Protein AF-A0A7C4TIS6-F1 (afdb_monomer)

Solvent-accessible surface area (backbone atoms only — not comparable to full-atom values): 5278 Å² total; per-residue (Å²): 132,82,79,67,67,82,38,36,78,90,45,43,67,66,51,50,54,52,4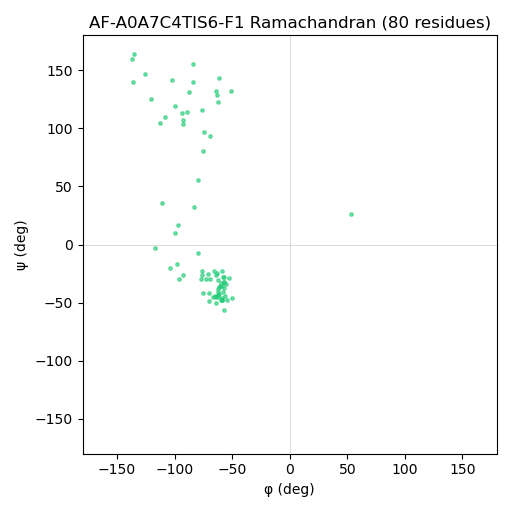9,54,53,53,46,58,77,75,40,91,73,76,87,74,89,79,53,76,90,81,58,83,91,84,85,76,82,85,44,62,60,34,68,32,85,88,29,94,61,40,42,63,37,51,69,42,48,49,67,56,54,53,51,52,52,52,53,62,52,56,61,74,80,110

Structure (mmCIF, N/CA/C/O backbone):
data_AF-A0A7C4TIS6-F1
#
_entry.id   A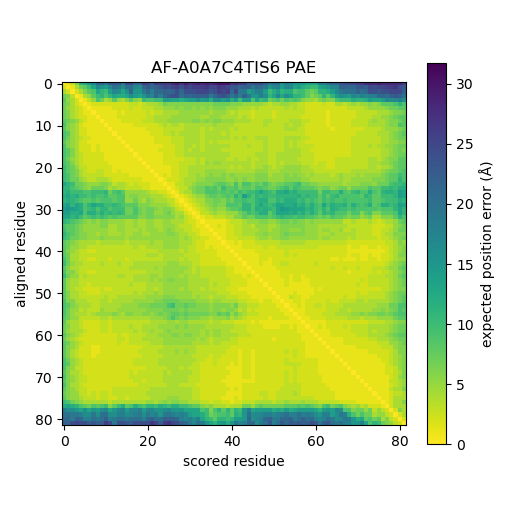F-A0A7C4TIS6-F1
#
loop_
_atom_site.group_PDB
_atom_site.id
_atom_site.type_symbol
_atom_site.label_atom_id
_atom_site.label_alt_id
_atom_site.label_comp_id
_atom_site.label_asym_id
_atom_site.label_entity_id
_atom_site.label_seq_id
_atom_site.pdbx_PDB_ins_code
_atom_site.Cartn_x
_atom_site.Cartn_y
_atom_site.Cartn_z
_atom_site.occupancy
_atom_site.B_iso_or_equiv
_atom_site.auth_seq_id
_atom_site.auth_comp_id
_atom_site.auth_asym_id
_atom_site.auth_atom_id
_atom_site.pdbx_PDB_model_num
ATOM 1 N N . MET A 1 1 ? -8.404 -6.011 21.286 1.00 48.44 1 MET A N 1
ATOM 2 C CA . MET A 1 1 ? -7.311 -5.283 20.605 1.00 48.44 1 MET A CA 1
ATOM 3 C C . MET A 1 1 ? -7.927 -4.248 19.686 1.00 48.44 1 MET A C 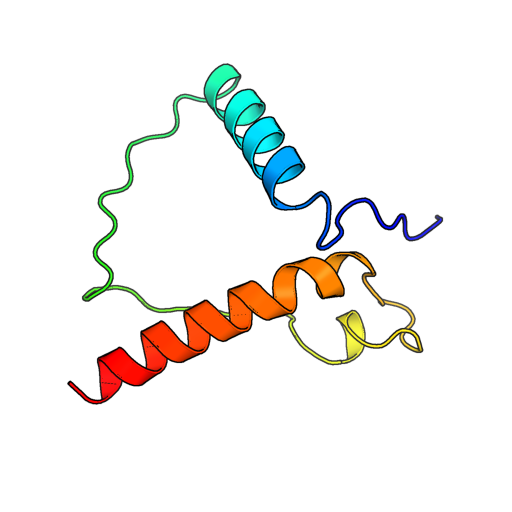1
ATOM 5 O O . MET A 1 1 ? -8.645 -4.619 18.764 1.00 48.44 1 MET A O 1
ATOM 9 N N . THR A 1 2 ? -7.722 -2.968 19.969 1.00 51.31 2 THR A N 1
ATOM 10 C CA . THR A 1 2 ? -8.156 -1.867 19.107 1.00 51.31 2 THR A CA 1
ATOM 11 C C . THR A 1 2 ? -7.417 -1.971 17.776 1.00 51.31 2 THR A C 1
ATOM 13 O O . THR A 1 2 ? -6.199 -2.142 17.745 1.00 51.31 2 THR A O 1
ATOM 16 N N . LYS A 1 3 ? -8.151 -1.935 16.663 1.00 63.50 3 LYS A N 1
ATOM 17 C CA . LYS A 1 3 ? -7.564 -1.909 15.321 1.00 63.50 3 LYS A CA 1
ATOM 18 C C . LYS A 1 3 ? -7.021 -0.503 15.083 1.00 63.50 3 LYS A C 1
ATOM 20 O O . LYS A 1 3 ? -7.702 0.339 14.504 1.00 63.50 3 LYS A O 1
ATOM 25 N N . ASP A 1 4 ? -5.839 -0.223 15.617 1.00 69.38 4 ASP A N 1
ATOM 26 C CA . ASP A 1 4 ? -5.271 1.119 15.577 1.00 69.38 4 ASP A CA 1
ATOM 27 C C . ASP A 1 4 ? -4.989 1.554 14.141 1.00 69.38 4 ASP A C 1
ATOM 29 O O . ASP A 1 4 ? -4.366 0.846 13.345 1.00 69.38 4 ASP A O 1
ATOM 33 N N . ASN A 1 5 ? -5.428 2.767 13.811 1.00 80.94 5 ASN A N 1
ATOM 34 C CA . ASN A 1 5 ? -5.236 3.378 12.500 1.00 80.94 5 ASN A CA 1
ATOM 35 C C . ASN A 1 5 ? -3.819 3.964 12.383 1.00 80.94 5 ASN A C 1
ATOM 37 O O . ASN A 1 5 ? -3.616 5.156 12.146 1.00 80.94 5 ASN A O 1
ATOM 41 N N . TYR A 1 6 ? -2.810 3.124 12.623 1.00 88.62 6 TYR A N 1
ATOM 42 C CA . TYR A 1 6 ? -1.421 3.557 12.687 1.00 88.62 6 TYR A CA 1
ATOM 43 C C . TYR A 1 6 ? -0.917 4.055 11.326 1.00 88.62 6 TYR A C 1
ATOM 45 O O . TYR A 1 6 ? 0.021 4.846 11.296 1.00 88.62 6 TYR A O 1
ATOM 53 N N . LEU A 1 7 ? -1.526 3.658 10.211 1.00 91.06 7 LEU A N 1
ATOM 54 C CA . LEU A 1 7 ? -1.154 4.116 8.877 1.00 91.06 7 LEU A CA 1
ATOM 55 C C . LEU A 1 7 ? -2.338 4.814 8.209 1.00 91.06 7 LEU A C 1
ATOM 57 O O . LEU A 1 7 ? -3.416 4.247 8.076 1.00 91.06 7 LEU A O 1
ATOM 61 N N . THR A 1 8 ? -2.125 6.050 7.773 1.00 94.25 8 THR A N 1
ATOM 62 C CA . THR A 1 8 ? -3.131 6.899 7.128 1.00 94.25 8 THR A CA 1
ATOM 63 C C . THR A 1 8 ? -2.528 7.569 5.902 1.00 94.25 8 THR A C 1
ATOM 65 O O . THR A 1 8 ? -1.309 7.680 5.781 1.00 94.25 8 THR A O 1
ATOM 68 N N . LEU A 1 9 ? -3.371 8.104 5.018 1.00 93.12 9 LEU A N 1
ATOM 69 C CA . LEU A 1 9 ? -2.902 8.872 3.858 1.00 93.12 9 LEU A CA 1
ATOM 70 C C . LEU A 1 9 ? -2.035 10.080 4.244 1.00 93.12 9 LEU A C 1
ATOM 72 O O . LEU A 1 9 ? -1.171 10.473 3.471 1.00 93.12 9 LEU A O 1
ATOM 76 N N . LYS A 1 10 ? -2.241 10.651 5.439 1.00 94.81 10 LYS A N 1
ATOM 77 C CA . LYS A 1 10 ? -1.485 11.813 5.926 1.00 94.81 10 LYS A CA 1
ATOM 78 C C . LYS A 1 10 ? -0.087 11.453 6.427 1.00 94.81 10 LYS A C 1
ATOM 80 O O . LYS A 1 10 ? 0.796 12.298 6.398 1.00 94.81 10 LYS A O 1
ATOM 85 N N . ASN A 1 11 ? 0.102 10.233 6.936 1.00 94.9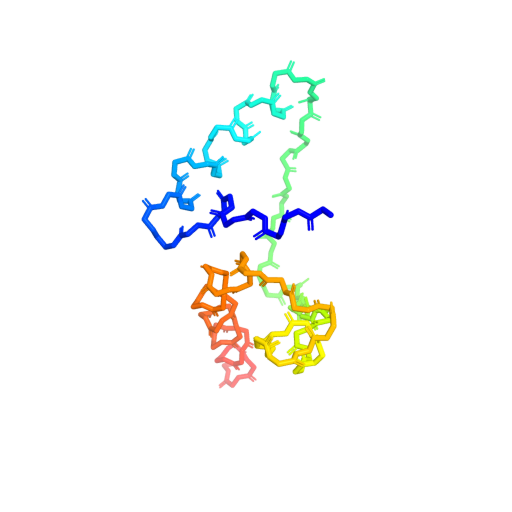4 11 ASN A N 1
ATOM 86 C CA . ASN A 1 11 ? 1.337 9.847 7.624 1.00 94.94 11 ASN A CA 1
ATOM 87 C C . ASN A 1 11 ? 2.118 8.724 6.931 1.00 94.94 11 ASN A C 1
ATOM 89 O O . ASN A 1 11 ? 3.193 8.376 7.416 1.00 94.94 11 ASN A O 1
ATOM 93 N N . ILE A 1 12 ? 1.605 8.162 5.830 1.00 94.56 12 ILE A N 1
ATOM 94 C CA . ILE A 1 12 ? 2.226 7.024 5.148 1.00 94.56 12 ILE A CA 1
ATOM 95 C C . ILE A 1 12 ? 3.652 7.340 4.689 1.00 94.56 12 ILE A C 1
ATOM 97 O O . ILE A 1 12 ? 4.542 6.574 5.036 1.00 94.56 12 ILE A O 1
ATOM 101 N N . GLN A 1 13 ? 3.904 8.484 4.035 1.00 94.88 13 GLN A N 1
ATOM 102 C CA . GLN A 1 13 ? 5.269 8.884 3.656 1.00 94.88 13 GLN A CA 1
ATOM 103 C C . GLN A 1 13 ? 6.203 8.959 4.868 1.00 94.88 13 GLN A C 1
ATOM 105 O O . GLN A 1 13 ? 7.197 8.239 4.924 1.00 94.88 13 GLN A O 1
ATOM 110 N N . LEU A 1 14 ? 5.838 9.763 5.873 1.00 96.38 14 LEU A N 1
ATOM 111 C CA . LEU A 1 14 ? 6.661 9.972 7.067 1.00 96.38 14 LEU A CA 1
ATOM 112 C C . LEU A 1 14 ? 6.964 8.653 7.798 1.00 96.38 14 LEU A C 1
ATOM 114 O O . LEU A 1 14 ? 8.079 8.424 8.268 1.00 96.38 14 LEU A O 1
ATOM 118 N N . LYS A 1 15 ? 5.971 7.761 7.909 1.00 95.44 15 LYS A N 1
ATOM 119 C CA . LYS A 1 15 ? 6.161 6.452 8.544 1.00 95.44 15 LYS A CA 1
ATOM 120 C C . LYS A 1 15 ? 7.033 5.529 7.704 1.00 95.44 15 LYS A C 1
ATOM 122 O O . LYS A 1 15 ? 7.892 4.871 8.285 1.00 95.44 15 LYS A O 1
ATOM 127 N N . THR A 1 16 ? 6.854 5.501 6.385 1.00 94.06 16 THR A N 1
ATOM 128 C CA . THR A 1 16 ? 7.701 4.721 5.476 1.00 94.06 16 THR A CA 1
ATOM 129 C C . THR A 1 16 ? 9.159 5.154 5.584 1.00 94.06 16 THR A C 1
ATOM 131 O O . THR A 1 16 ? 10.019 4.304 5.790 1.00 94.06 16 THR A O 1
ATOM 134 N N . GLU A 1 17 ? 9.450 6.454 5.549 1.00 95.06 17 GLU A N 1
ATOM 135 C CA . GLU A 1 17 ? 10.814 6.978 5.713 1.00 95.06 17 GLU A CA 1
ATOM 136 C C . GLU A 1 17 ? 11.428 6.559 7.051 1.00 95.06 17 GLU A C 1
ATOM 138 O O . GLU A 1 17 ? 12.556 6.062 7.103 1.00 95.06 17 GLU A O 1
ATOM 143 N N . ARG A 1 18 ? 10.661 6.685 8.140 1.00 95.88 18 ARG A N 1
ATOM 144 C CA . ARG A 1 18 ? 11.102 6.265 9.472 1.00 95.88 18 ARG A CA 1
ATOM 145 C C . ARG A 1 18 ? 11.396 4.766 9.536 1.00 95.88 18 ARG A C 1
ATOM 147 O O . ARG A 1 18 ? 12.396 4.377 10.134 1.00 95.88 18 ARG A O 1
ATOM 154 N N . PHE A 1 19 ? 10.548 3.933 8.935 1.00 93.62 19 PHE A N 1
ATOM 155 C CA . PHE A 1 19 ? 10.764 2.487 8.879 1.00 93.62 19 PHE A CA 1
ATOM 156 C C . PHE A 1 19 ? 12.004 2.140 8.056 1.00 93.62 19 PHE A C 1
ATOM 158 O O . PHE A 1 19 ? 12.837 1.372 8.526 1.00 93.62 19 PHE A O 1
ATOM 165 N N . MET A 1 20 ? 12.189 2.768 6.894 1.00 93.00 20 MET A N 1
ATOM 166 C CA . MET A 1 20 ? 13.376 2.555 6.063 1.00 93.00 20 MET A CA 1
ATOM 167 C C . MET A 1 20 ? 14.662 2.968 6.781 1.00 93.00 20 MET A C 1
ATOM 169 O O . MET A 1 20 ? 15.653 2.246 6.713 1.00 93.00 20 MET A O 1
ATOM 173 N N . LYS A 1 21 ? 14.650 4.089 7.515 1.00 93.56 21 LYS A N 1
ATOM 174 C CA . LYS A 1 21 ? 15.792 4.518 8.334 1.00 93.56 21 LYS A CA 1
ATOM 175 C C . LYS A 1 21 ? 16.111 3.505 9.434 1.00 93.56 21 LYS A C 1
ATOM 177 O O . LYS A 1 21 ? 17.271 3.155 9.615 1.00 93.56 21 LYS A O 1
ATOM 182 N N . ALA A 1 22 ? 15.094 3.015 10.143 1.00 93.25 22 ALA A N 1
ATOM 183 C CA . ALA A 1 22 ? 15.281 2.002 11.179 1.00 93.25 22 ALA A CA 1
ATOM 184 C C . ALA A 1 22 ? 15.850 0.693 10.605 1.00 93.25 22 ALA A C 1
ATOM 186 O O . ALA A 1 22 ? 16.791 0.145 11.167 1.00 93.25 22 ALA A O 1
ATOM 187 N N . LEU A 1 23 ? 15.337 0.232 9.460 1.00 91.50 23 LEU A N 1
ATOM 188 C CA . LEU A 1 23 ? 15.814 -0.986 8.803 1.00 91.50 23 LEU A CA 1
ATOM 189 C C . LEU A 1 23 ? 17.266 -0.866 8.336 1.00 91.50 23 LEU A C 1
ATOM 191 O O . LEU A 1 23 ? 18.048 -1.767 8.607 1.00 91.50 23 LEU A O 1
ATOM 195 N N . LYS A 1 24 ? 17.647 0.252 7.705 1.00 89.81 24 LYS A N 1
ATOM 196 C CA . LYS A 1 24 ? 19.032 0.495 7.260 1.00 89.81 24 LYS A CA 1
ATOM 197 C C . LYS A 1 24 ? 20.038 0.538 8.412 1.00 89.81 24 LYS A C 1
ATOM 199 O O . LYS A 1 24 ? 21.194 0.186 8.220 1.00 89.81 24 LYS A O 1
ATOM 204 N N . ASN A 1 25 ? 19.605 0.971 9.595 1.00 88.31 25 ASN A N 1
ATOM 205 C CA . ASN A 1 25 ? 20.458 0.987 10.783 1.00 88.31 25 ASN A CA 1
ATOM 206 C C . ASN A 1 25 ? 20.640 -0.408 11.402 1.00 88.31 25 ASN A C 1
ATOM 208 O O . ASN A 1 25 ? 21.625 -0.633 12.096 1.00 88.31 25 ASN A O 1
ATOM 212 N N . LEU A 1 26 ? 19.680 -1.316 11.197 1.00 91.31 26 LEU A N 1
ATOM 213 C CA . LEU A 1 26 ? 19.685 -2.663 11.777 1.00 91.31 26 LEU A CA 1
ATOM 214 C C . LEU A 1 26 ? 20.244 -3.722 10.823 1.00 91.31 26 LEU A C 1
ATOM 216 O O . LEU A 1 26 ? 20.799 -4.720 11.273 1.00 91.31 26 LEU A O 1
ATOM 220 N N . TYR A 1 27 ? 20.090 -3.516 9.516 1.00 88.25 27 TYR A N 1
ATOM 221 C CA . TYR A 1 27 ? 20.438 -4.481 8.484 1.00 88.25 27 TYR A CA 1
ATOM 222 C C . TYR A 1 27 ? 21.172 -3.798 7.334 1.00 88.25 27 TYR A C 1
ATOM 224 O O . TYR A 1 27 ? 20.774 -2.728 6.869 1.00 88.25 27 TYR A O 1
ATOM 232 N N . HIS A 1 28 ? 22.197 -4.470 6.811 1.00 85.38 28 HIS A N 1
ATOM 233 C CA . HIS A 1 28 ? 22.745 -4.131 5.506 1.00 85.38 28 HIS A CA 1
ATOM 234 C C . HIS A 1 28 ? 21.767 -4.618 4.431 1.00 85.38 28 HIS A C 1
ATOM 236 O O . HIS A 1 28 ? 21.731 -5.800 4.097 1.00 85.38 28 HIS A O 1
ATOM 242 N N . LEU A 1 29 ? 20.911 -3.716 3.951 1.00 82.56 29 LEU A N 1
ATOM 243 C CA . LEU A 1 29 ? 19.983 -4.013 2.865 1.00 82.56 29 LEU A CA 1
ATOM 244 C C . LEU A 1 29 ? 20.772 -4.011 1.547 1.00 82.56 29 LEU A C 1
ATOM 246 O O . LEU A 1 29 ? 21.290 -2.950 1.194 1.00 82.56 29 LEU A O 1
ATOM 250 N N . PRO A 1 30 ? 20.879 -5.147 0.832 1.00 81.25 30 PRO A N 1
ATOM 251 C CA . PRO A 1 30 ? 21.547 -5.163 -0.461 1.00 81.25 30 PRO A CA 1
ATOM 252 C C . PRO A 1 30 ? 20.808 -4.237 -1.426 1.00 81.25 30 PRO A C 1
ATOM 254 O O . PRO A 1 30 ? 19.574 -4.150 -1.401 1.00 81.25 30 PRO A O 1
ATOM 257 N N . GLU A 1 31 ? 21.558 -3.548 -2.280 1.00 81.81 31 GLU A N 1
ATOM 258 C CA . GLU A 1 31 ? 20.948 -2.856 -3.407 1.00 81.81 31 GLU A CA 1
ATOM 259 C C . GLU A 1 31 ? 20.283 -3.897 -4.308 1.00 81.81 31 GLU A C 1
ATOM 261 O O . GLU A 1 31 ? 20.900 -4.869 -4.742 1.00 81.81 31 GLU A O 1
ATOM 266 N N . MET A 1 32 ? 18.983 -3.721 -4.524 1.00 83.25 32 MET A N 1
ATOM 267 C CA . MET A 1 32 ? 18.219 -4.565 -5.425 1.00 83.25 32 MET A CA 1
ATOM 268 C C . MET A 1 32 ? 18.293 -3.940 -6.809 1.00 83.25 32 MET A C 1
ATOM 270 O O . MET A 1 32 ? 17.743 -2.856 -7.016 1.00 83.25 32 MET A O 1
ATOM 274 N N . ASP A 1 33 ? 18.938 -4.631 -7.747 1.00 89.06 33 ASP A N 1
ATOM 275 C CA . ASP A 1 33 ? 18.831 -4.289 -9.161 1.00 89.06 33 ASP A CA 1
ATOM 276 C C . ASP A 1 33 ? 17.411 -4.626 -9.633 1.00 89.06 33 ASP A C 1
ATOM 278 O O . ASP A 1 33 ? 17.058 -5.777 -9.905 1.00 89.06 33 ASP A O 1
ATOM 282 N N . PHE A 1 34 ? 16.534 -3.625 -9.580 1.00 90.12 34 PHE A N 1
ATOM 283 C CA . PHE A 1 34 ? 15.124 -3.786 -9.889 1.00 90.12 34 PHE A CA 1
ATOM 284 C C . PHE A 1 34 ? 14.875 -3.478 -11.364 1.00 90.12 34 PHE A C 1
ATOM 286 O O . PHE A 1 34 ? 14.782 -2.316 -11.761 1.00 90.12 34 PHE A O 1
ATOM 293 N N . ASN A 1 35 ? 14.695 -4.533 -12.161 1.00 91.88 35 ASN A N 1
ATOM 294 C CA . ASN A 1 35 ? 14.269 -4.415 -13.548 1.00 91.88 35 ASN A CA 1
ATOM 295 C C . ASN A 1 35 ? 12.733 -4.522 -13.662 1.00 91.88 35 ASN A C 1
ATOM 297 O O . ASN A 1 35 ? 12.191 -5.629 -13.561 1.00 91.88 35 ASN A O 1
ATOM 301 N N . PRO A 1 36 ? 12.008 -3.417 -13.929 1.00 89.19 36 PRO A N 1
ATOM 302 C CA . PRO A 1 36 ? 10.558 -3.458 -14.073 1.00 89.19 36 PRO A CA 1
ATOM 303 C C . PRO A 1 36 ? 10.089 -4.299 -15.272 1.00 89.19 36 PRO A C 1
ATOM 305 O O . PRO A 1 36 ? 8.974 -4.810 -15.222 1.00 89.19 36 PRO A O 1
ATOM 308 N N . ASP A 1 37 ? 10.903 -4.463 -16.322 1.00 89.06 37 ASP A N 1
ATOM 309 C CA . ASP A 1 37 ? 10.575 -5.269 -17.513 1.00 89.06 37 ASP A CA 1
ATOM 310 C C . ASP A 1 37 ? 10.688 -6.780 -17.273 1.00 89.06 37 ASP A C 1
ATOM 312 O O . ASP A 1 37 ? 10.035 -7.567 -17.950 1.00 89.06 37 ASP A O 1
ATOM 316 N N . ALA A 1 38 ? 11.466 -7.191 -16.272 1.00 92.19 38 ALA A N 1
ATOM 317 C CA . ALA A 1 38 ? 11.642 -8.588 -15.878 1.00 92.19 38 ALA A CA 1
ATOM 318 C C . ALA A 1 38 ? 11.004 -8.874 -14.508 1.00 92.19 38 ALA A C 1
ATOM 320 O O . ALA A 1 38 ? 11.537 -9.635 -13.701 1.00 92.19 38 ALA A O 1
ATOM 321 N N . SER A 1 39 ? 9.868 -8.236 -14.215 1.00 93.62 39 SER A N 1
ATOM 322 C CA . SER A 1 39 ? 9.192 -8.354 -12.922 1.00 93.62 39 SER A CA 1
ATOM 323 C C . SER A 1 39 ? 7.681 -8.513 -13.066 1.00 93.62 39 SER A C 1
ATOM 325 O O . SER A 1 39 ? 7.087 -8.148 -14.079 1.00 93.62 39 SER A O 1
ATOM 327 N N . ALA A 1 40 ? 7.045 -9.042 -12.022 1.00 95.00 40 ALA A N 1
ATOM 328 C CA . ALA A 1 40 ? 5.595 -9.145 -11.927 1.00 95.00 40 ALA A CA 1
ATOM 329 C C . ALA A 1 40 ? 5.094 -8.492 -10.635 1.00 95.00 40 ALA A C 1
ATOM 331 O O . ALA A 1 40 ? 5.752 -8.549 -9.595 1.00 95.00 40 ALA A O 1
ATOM 332 N N . LEU A 1 41 ? 3.897 -7.905 -10.690 1.00 96.12 41 LEU A N 1
ATOM 333 C CA . LEU A 1 41 ? 3.213 -7.381 -9.512 1.00 96.12 41 LEU A CA 1
ATOM 334 C C . LEU A 1 41 ? 2.272 -8.440 -8.935 1.00 96.12 41 LEU A C 1
ATOM 336 O O . LEU A 1 41 ? 1.241 -8.750 -9.530 1.00 96.12 41 LEU A O 1
ATOM 340 N N . LEU A 1 42 ? 2.589 -8.932 -7.739 1.00 97.44 42 LEU A N 1
ATOM 341 C CA . LEU A 1 42 ? 1.711 -9.810 -6.969 1.00 97.44 42 LEU A CA 1
ATOM 342 C C . LEU A 1 42 ? 0.973 -9.005 -5.889 1.00 97.44 42 LEU A C 1
ATOM 344 O O . LEU A 1 42 ? 1.596 -8.410 -5.012 1.00 97.44 42 LEU A O 1
ATOM 348 N N . VAL A 1 43 ? -0.361 -8.987 -5.946 1.00 97.00 43 VAL A N 1
ATOM 349 C CA . VAL A 1 43 ? -1.220 -8.315 -4.955 1.00 97.00 43 VAL A CA 1
ATOM 350 C C . VAL A 1 43 ? -1.919 -9.373 -4.105 1.00 97.00 43 VAL A C 1
ATOM 352 O O . VAL A 1 43 ? -2.801 -10.074 -4.592 1.00 97.00 43 VAL A O 1
ATOM 355 N N . ILE A 1 44 ? -1.524 -9.481 -2.837 1.00 96.50 44 ILE A N 1
ATOM 356 C CA . ILE A 1 44 ? -1.964 -10.539 -1.915 1.00 96.50 44 ILE A CA 1
ATOM 357 C C . ILE A 1 44 ? -3.023 -9.990 -0.952 1.00 96.50 44 ILE A C 1
ATOM 359 O O . ILE A 1 44 ? -2.928 -8.844 -0.518 1.00 96.50 44 ILE A O 1
ATOM 363 N N . ASP A 1 45 ? -4.038 -10.798 -0.639 1.00 95.44 45 ASP A N 1
ATOM 364 C CA . ASP A 1 45 ? -5.038 -10.550 0.412 1.00 95.44 45 ASP A CA 1
ATOM 365 C C . ASP A 1 45 ? -5.780 -9.201 0.361 1.00 95.44 45 ASP A C 1
ATOM 367 O O . ASP A 1 45 ? -6.367 -8.746 1.339 1.00 95.44 45 ASP A O 1
ATOM 371 N N . MET A 1 46 ? -5.898 -8.592 -0.821 1.00 96.56 46 MET A N 1
ATOM 372 C CA . MET A 1 46 ? -6.708 -7.380 -1.045 1.00 96.56 46 MET A CA 1
ATOM 373 C C . MET A 1 46 ? -8.202 -7.682 -1.267 1.00 96.56 46 MET A C 1
ATOM 375 O O . MET A 1 46 ? -8.903 -6.986 -2.004 1.00 96.56 46 MET A O 1
ATOM 379 N N . GLN A 1 47 ? -8.701 -8.738 -0.629 1.00 95.81 47 GLN A N 1
ATOM 380 C CA . GLN A 1 47 ? -10.096 -9.171 -0.670 1.00 95.81 47 GLN A CA 1
ATOM 381 C C . GLN A 1 47 ? -10.961 -8.411 0.347 1.00 95.81 47 GLN A C 1
ATOM 383 O O . GLN A 1 47 ? -10.481 -7.944 1.380 1.00 95.81 47 GLN A O 1
ATOM 388 N N . LYS A 1 48 ? -12.277 -8.319 0.097 1.00 95.94 48 LYS A N 1
ATOM 389 C CA . LYS A 1 48 ? -13.231 -7.585 0.961 1.00 95.94 48 LYS A CA 1
ATOM 390 C C . LYS A 1 48 ? -13.173 -8.002 2.435 1.00 95.94 48 LYS A C 1
ATOM 392 O O . LYS A 1 48 ? -13.425 -7.160 3.293 1.00 95.94 48 LYS A O 1
ATOM 397 N N . TYR A 1 49 ? -12.800 -9.249 2.719 1.00 95.94 49 TYR A N 1
ATOM 398 C CA . TYR A 1 49 ? -12.617 -9.757 4.076 1.00 95.94 49 TYR A CA 1
ATOM 399 C C . TYR A 1 49 ? -11.628 -8.921 4.913 1.00 95.94 49 TYR A C 1
ATOM 401 O O . TYR A 1 49 ? -11.869 -8.710 6.096 1.00 95.94 49 TYR A O 1
ATOM 409 N N . PHE A 1 50 ? -10.578 -8.351 4.320 1.00 94.19 50 PHE A N 1
ATOM 410 C CA . PHE A 1 50 ? -9.634 -7.486 5.044 1.00 94.19 50 PHE A CA 1
ATOM 411 C C . PHE A 1 50 ? -9.920 -5.987 4.861 1.00 94.19 50 PHE A C 1
ATOM 413 O O . PHE A 1 50 ? -9.444 -5.161 5.640 1.00 94.19 50 PHE A O 1
ATOM 420 N N . LEU A 1 51 ? -10.717 -5.620 3.851 1.00 94.31 51 LEU A N 1
ATOM 421 C CA . LEU A 1 51 ? -10.923 -4.225 3.434 1.00 94.31 51 LEU A CA 1
ATOM 422 C C . LEU A 1 51 ? -12.259 -3.608 3.873 1.00 94.31 51 LEU A C 1
ATOM 424 O O . LEU A 1 51 ? -12.392 -2.386 3.874 1.00 94.31 51 LEU A O 1
ATOM 428 N N . SER A 1 52 ? -13.264 -4.420 4.203 1.00 94.38 52 SER A N 1
ATOM 429 C CA . SER A 1 52 ? -14.583 -3.937 4.625 1.00 94.38 52 SER A CA 1
ATOM 430 C C . SER A 1 52 ? -14.620 -3.681 6.127 1.00 94.38 52 SER A C 1
ATOM 432 O O . SER A 1 52 ? -14.277 -4.577 6.888 1.00 94.38 52 SER A O 1
ATOM 434 N N . GLU A 1 53 ? -15.112 -2.513 6.553 1.00 92.62 53 GLU A N 1
ATOM 435 C CA . GLU A 1 53 ? -15.326 -2.181 7.976 1.00 92.62 53 GLU A CA 1
ATOM 436 C C . GLU A 1 53 ? -16.249 -3.167 8.699 1.00 92.62 53 GLU A C 1
ATOM 438 O O . GLU A 1 53 ? -16.084 -3.396 9.893 1.00 92.62 53 GLU A O 1
ATOM 443 N N . ASN A 1 54 ? -17.168 -3.794 7.962 1.00 94.00 54 ASN A N 1
ATOM 444 C CA . ASN A 1 54 ? -18.115 -4.771 8.500 1.00 94.00 54 ASN A CA 1
ATOM 445 C C . ASN A 1 54 ? -17.490 -6.160 8.695 1.00 94.00 54 ASN A C 1
ATOM 447 O O . ASN A 1 54 ? -18.134 -7.058 9.231 1.00 94.00 54 ASN A O 1
ATOM 451 N N . SER A 1 55 ? -16.255 -6.371 8.232 1.00 94.19 55 SER A N 1
ATOM 452 C CA . SER A 1 55 ? -15.573 -7.647 8.387 1.00 94.19 55 SER A CA 1
ATOM 453 C C . SER A 1 55 ? -14.882 -7.765 9.741 1.00 94.19 55 SER A 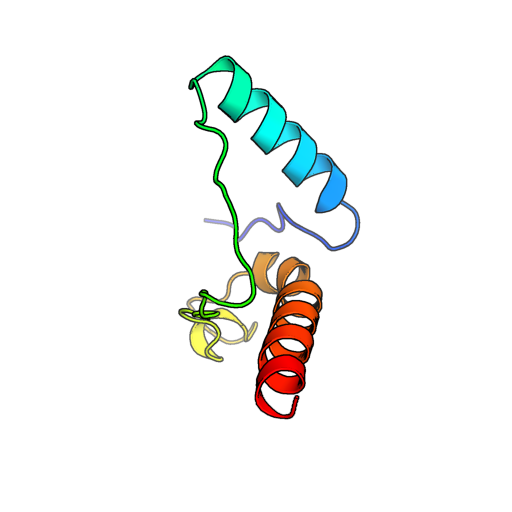C 1
ATOM 455 O O . SER A 1 55 ? -14.183 -6.856 10.204 1.00 94.19 55 SER A O 1
ATOM 457 N N . HIS A 1 56 ? -14.962 -8.959 10.328 1.00 92.69 56 HIS A N 1
ATOM 458 C CA . HIS A 1 56 ? -14.247 -9.289 11.556 1.00 92.69 56 HIS A CA 1
ATOM 459 C C . HIS A 1 56 ? -12.726 -9.099 11.419 1.00 92.69 56 HIS A C 1
ATOM 461 O O . HIS A 1 56 ? -12.070 -8.636 12.352 1.00 92.69 56 HIS A O 1
ATOM 467 N N . ALA A 1 57 ? -12.173 -9.322 10.224 1.00 92.44 57 ALA A N 1
ATOM 468 C CA . ALA A 1 57 ? -10.752 -9.147 9.923 1.00 92.44 57 ALA A CA 1
ATOM 469 C C . ALA A 1 57 ? -10.404 -7.793 9.277 1.00 92.44 57 ALA A C 1
ATOM 471 O O . ALA A 1 57 ? -9.320 -7.643 8.720 1.00 92.44 57 ALA A O 1
ATOM 472 N N . PHE A 1 58 ? -11.286 -6.786 9.357 1.00 93.50 58 PHE A N 1
ATOM 473 C CA . PHE A 1 58 ? -11.007 -5.453 8.811 1.00 93.50 58 PHE A CA 1
ATOM 474 C C . PHE A 1 58 ? -9.655 -4.888 9.275 1.00 93.50 58 PHE A C 1
ATOM 476 O O . PHE A 1 58 ? -9.394 -4.866 10.479 1.00 93.50 58 PHE A O 1
ATOM 483 N N . LEU A 1 59 ? -8.848 -4.374 8.345 1.00 92.25 59 LEU A N 1
ATOM 484 C CA . LEU A 1 59 ? -7.586 -3.682 8.604 1.00 92.25 59 LEU A CA 1
ATOM 485 C C . LEU A 1 59 ? -7.711 -2.194 8.224 1.00 92.25 59 LEU A C 1
ATOM 487 O O . LEU A 1 59 ? -7.631 -1.871 7.038 1.00 92.25 59 LEU A O 1
ATOM 491 N N . PRO A 1 60 ? -7.841 -1.256 9.183 1.00 92.31 60 PRO A N 1
ATOM 492 C CA . PRO A 1 60 ? -8.008 0.174 8.886 1.00 92.31 60 PRO A CA 1
ATOM 493 C C . PRO A 1 60 ? -6.879 0.777 8.039 1.00 92.31 60 PRO A C 1
ATOM 495 O O . PRO A 1 60 ? -7.136 1.550 7.113 1.00 92.31 60 PRO A O 1
ATOM 498 N N . ALA A 1 61 ? -5.640 0.342 8.290 1.00 91.25 61 ALA A N 1
ATOM 499 C CA . ALA A 1 61 ? -4.448 0.751 7.548 1.00 91.25 61 ALA A CA 1
ATOM 500 C C . ALA A 1 61 ? -4.520 0.432 6.040 1.00 91.25 61 ALA A C 1
ATOM 502 O O . ALA A 1 61 ? -3.860 1.098 5.239 1.00 91.25 61 ALA A O 1
ATOM 503 N N . SER A 1 62 ? -5.351 -0.536 5.630 1.00 92.50 62 SER A N 1
ATOM 504 C CA . SER A 1 62 ? -5.530 -0.899 4.219 1.00 92.50 62 SER A CA 1
ATOM 505 C C . SER A 1 62 ? -5.981 0.289 3.357 1.00 92.50 62 SER A C 1
ATOM 507 O O . SER A 1 62 ? -5.562 0.433 2.207 1.00 92.50 62 SER A O 1
ATOM 509 N N . ARG A 1 63 ? -6.752 1.222 3.931 1.00 92.88 63 ARG A N 1
ATOM 510 C CA . ARG A 1 63 ? -7.195 2.448 3.249 1.00 92.88 63 ARG A CA 1
ATOM 511 C C . ARG A 1 63 ? -6.033 3.311 2.768 1.00 92.88 63 ARG A C 1
ATOM 513 O O . ARG A 1 63 ? -6.130 3.924 1.707 1.00 92.88 63 ARG A O 1
ATOM 520 N N . ALA A 1 64 ? -4.939 3.349 3.527 1.00 94.56 64 ALA A N 1
ATOM 521 C CA . ALA A 1 64 ? -3.778 4.165 3.200 1.00 94.56 64 ALA A CA 1
ATOM 522 C C . ALA A 1 64 ? -2.968 3.604 2.017 1.00 94.56 64 ALA A C 1
ATOM 524 O O . ALA A 1 64 ? -2.371 4.378 1.270 1.00 94.56 64 ALA A O 1
ATOM 525 N N . ILE A 1 65 ? -2.969 2.280 1.816 1.00 94.81 65 ILE A N 1
ATOM 526 C CA . ILE A 1 65 ? -2.138 1.613 0.796 1.00 94.81 65 ILE A CA 1
ATOM 527 C C . ILE A 1 65 ? -2.856 1.416 -0.547 1.00 94.81 65 ILE A C 1
ATOM 529 O O . ILE A 1 65 ? -2.203 1.401 -1.593 1.00 94.81 65 ILE A O 1
ATOM 533 N N . ILE A 1 66 ? -4.196 1.330 -0.552 1.00 95.81 66 ILE A N 1
ATOM 534 C CA . ILE A 1 66 ? -5.005 1.091 -1.765 1.00 95.81 66 ILE A CA 1
ATOM 535 C C . ILE A 1 66 ? -4.653 2.040 -2.928 1.00 95.81 66 ILE A C 1
ATOM 537 O O . ILE A 1 66 ? -4.503 1.551 -4.053 1.00 95.81 66 ILE A O 1
ATOM 541 N N . PRO A 1 67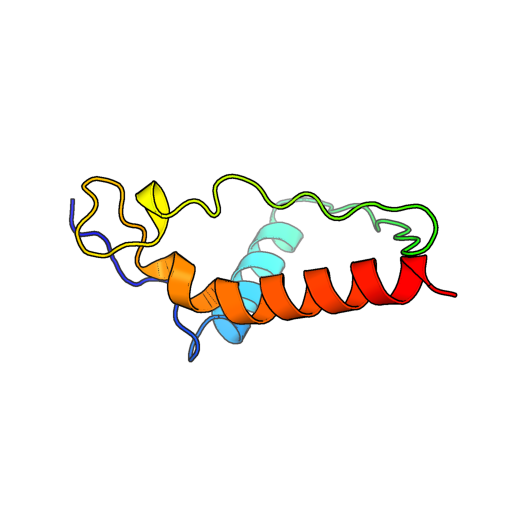 ? -4.498 3.369 -2.734 1.00 95.56 67 PRO A N 1
ATOM 542 C CA . PRO A 1 67 ? -4.187 4.264 -3.847 1.00 95.56 67 PRO A CA 1
ATOM 543 C C . PRO A 1 67 ? -2.855 3.949 -4.535 1.00 95.56 67 PRO A C 1
ATOM 545 O O . PRO A 1 67 ? -2.764 4.070 -5.757 1.00 95.56 67 PRO A O 1
ATOM 548 N N . GLN A 1 68 ? -1.838 3.527 -3.778 1.00 95.69 68 GLN A N 1
ATOM 549 C CA . GLN A 1 68 ? -0.519 3.195 -4.323 1.00 95.69 68 GLN A CA 1
ATOM 550 C C . GLN A 1 68 ? -0.540 1.841 -5.035 1.00 95.69 68 GLN A C 1
ATOM 552 O O . GLN A 1 68 ? -0.057 1.746 -6.160 1.00 95.69 68 GLN A O 1
ATOM 557 N N . ILE A 1 69 ? -1.217 0.835 -4.466 1.00 96.69 69 ILE A N 1
ATOM 558 C CA . ILE A 1 69 ? -1.437 -0.461 -5.132 1.00 96.69 69 ILE A CA 1
ATOM 559 C C . ILE A 1 69 ? -2.133 -0.255 -6.482 1.00 96.69 69 ILE A C 1
ATOM 561 O O . ILE A 1 69 ? -1.693 -0.783 -7.498 1.00 96.69 69 ILE A O 1
ATOM 565 N N . LYS A 1 70 ? -3.167 0.595 -6.540 1.00 97.12 70 LYS A N 1
ATOM 566 C CA . LYS A 1 70 ? -3.841 0.939 -7.801 1.00 97.12 70 LYS A CA 1
ATOM 567 C C . LYS A 1 70 ? -2.909 1.596 -8.826 1.00 97.12 70 LYS A C 1
ATOM 569 O O . LYS A 1 70 ? -3.090 1.376 -10.022 1.00 97.12 70 LYS A O 1
ATOM 574 N N . LYS A 1 71 ? -1.946 2.422 -8.397 1.00 96.50 71 LYS A N 1
ATOM 575 C CA . LYS A 1 71 ? -0.939 3.006 -9.304 1.00 96.50 71 LYS A CA 1
ATOM 576 C C . LYS A 1 71 ? -0.010 1.930 -9.861 1.00 96.50 71 LYS A C 1
ATOM 578 O O . LYS A 1 71 ? 0.200 1.920 -11.069 1.00 96.50 71 LYS A O 1
ATOM 583 N N . LEU A 1 72 ? 0.468 1.020 -9.011 1.00 96.25 72 LEU A N 1
ATOM 584 C CA . LEU A 1 72 ? 1.30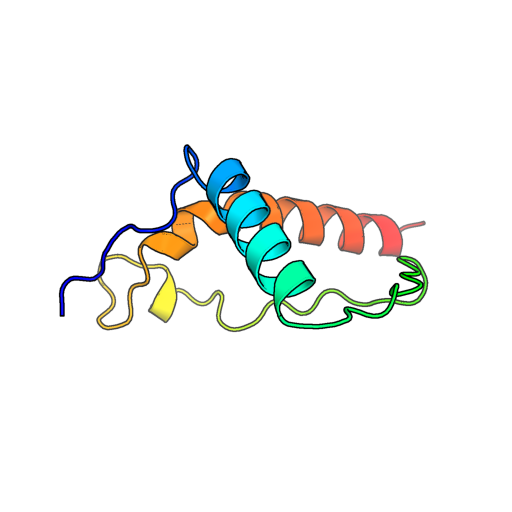6 -0.108 -9.426 1.00 96.25 72 LEU A CA 1
ATOM 585 C C . LEU A 1 72 ? 0.567 -0.999 -10.427 1.00 96.25 72 LEU A C 1
ATOM 587 O O . LEU A 1 72 ? 1.087 -1.251 -11.505 1.00 96.25 72 LEU A O 1
ATOM 591 N N . ILE A 1 73 ? -0.685 -1.373 -10.143 1.00 96.88 73 ILE A N 1
ATOM 592 C CA . ILE A 1 73 ? -1.511 -2.167 -11.067 1.00 96.88 73 ILE A CA 1
ATOM 593 C C . ILE A 1 73 ? -1.592 -1.496 -12.443 1.00 96.88 73 ILE A C 1
ATOM 595 O O . ILE A 1 73 ? -1.350 -2.141 -13.456 1.00 96.88 73 ILE A O 1
ATOM 599 N N . ARG A 1 74 ? -1.880 -0.189 -12.500 1.00 96.69 74 ARG A N 1
ATOM 600 C CA . ARG A 1 74 ? -1.939 0.533 -13.782 1.00 96.69 74 ARG A CA 1
ATOM 601 C C . ARG A 1 74 ? -0.602 0.551 -14.517 1.00 96.69 74 ARG A C 1
ATOM 603 O O . ARG A 1 74 ? -0.606 0.463 -15.738 1.00 96.69 74 ARG A O 1
ATOM 610 N N . TYR A 1 75 ? 0.508 0.695 -13.799 1.00 95.19 75 TYR A N 1
ATOM 611 C CA . TYR A 1 75 ? 1.844 0.678 -14.393 1.00 95.19 75 TYR A CA 1
ATOM 612 C C . TYR A 1 75 ? 2.156 -0.688 -15.019 1.00 95.19 75 TYR A C 1
ATOM 614 O O . TYR A 1 75 ? 2.495 -0.756 -16.196 1.00 95.19 75 TYR A O 1
ATOM 622 N N . PHE A 1 76 ? 1.945 -1.769 -14.264 1.00 94.94 76 PHE A N 1
ATOM 623 C CA . PHE A 1 76 ? 2.215 -3.134 -14.7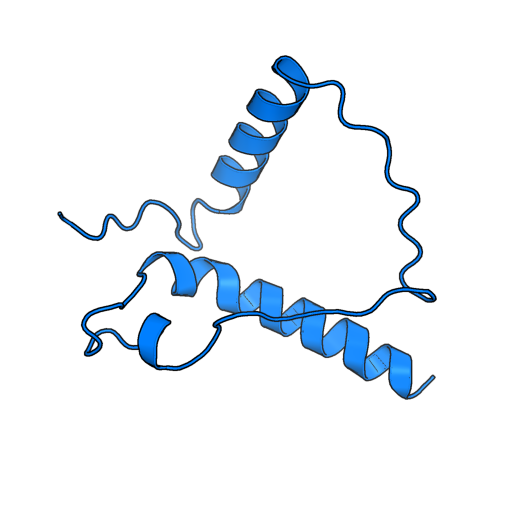21 1.00 94.94 76 PHE A CA 1
ATOM 624 C C . PHE A 1 76 ? 1.249 -3.613 -15.815 1.00 94.94 76 PHE A C 1
ATOM 626 O O . PHE A 1 76 ? 1.651 -4.390 -16.671 1.00 94.94 76 PHE A O 1
ATOM 633 N N . ILE A 1 77 ? 0.001 -3.126 -15.839 1.00 93.94 77 ILE A N 1
ATOM 634 C CA . ILE A 1 77 ? -0.929 -3.403 -16.947 1.00 93.94 77 ILE A CA 1
ATOM 635 C C . ILE A 1 77 ? -0.497 -2.669 -18.217 1.00 93.94 77 ILE A C 1
ATOM 637 O O . ILE A 1 77 ? -0.404 -3.301 -19.258 1.00 93.94 77 ILE A O 1
ATOM 641 N N . LYS A 1 78 ? -0.194 -1.364 -18.149 1.00 86.88 78 LYS A N 1
ATOM 642 C CA . LYS A 1 78 ? 0.208 -0.594 -19.340 1.00 86.88 78 LYS A CA 1
ATOM 643 C C . LYS A 1 78 ? 1.465 -1.143 -20.013 1.00 86.88 78 LYS A C 1
ATOM 645 O O . LYS A 1 78 ? 1.567 -1.068 -21.227 1.00 86.88 78 LYS A O 1
ATOM 650 N N . LYS A 1 79 ? 2.398 -1.691 -19.231 1.00 75.00 79 LYS A N 1
ATOM 651 C CA . LYS A 1 79 ? 3.591 -2.370 -19.754 1.00 75.00 79 LYS A CA 1
ATOM 652 C C . LYS A 1 79 ? 3.276 -3.620 -20.577 1.00 75.00 79 LYS A C 1
ATOM 654 O O . LYS A 1 79 ? 4.087 -3.991 -21.405 1.00 75.00 79 LYS A O 1
ATOM 659 N N . LYS A 1 80 ? 2.13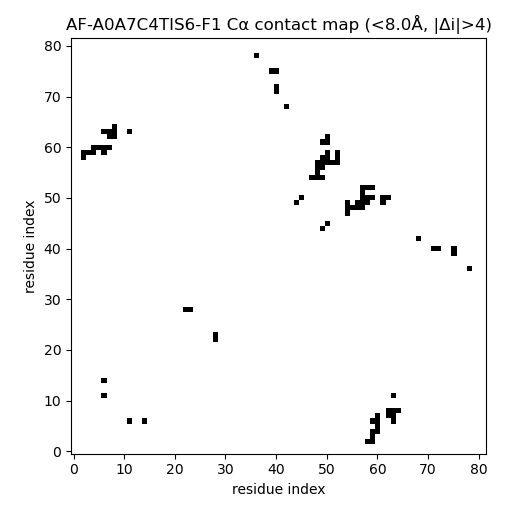0 -4.270 -20.358 1.00 62.53 80 LYS A N 1
ATOM 660 C CA . LYS A 1 80 ? 1.732 -5.460 -21.121 1.00 62.53 80 LYS A CA 1
ATOM 661 C C . LYS A 1 80 ? 1.344 -5.130 -22.570 1.00 62.53 80 LYS A C 1
ATOM 663 O O . LYS A 1 80 ? 1.423 -6.011 -23.418 1.00 62.53 80 LYS A O 1
ATOM 668 N N . ASP A 1 81 ? 0.916 -3.893 -22.828 1.00 59.78 81 ASP A N 1
ATOM 669 C CA . ASP A 1 81 ? 0.404 -3.443 -24.129 1.00 59.78 81 ASP A CA 1
ATOM 670 C C . ASP A 1 81 ? 1.454 -2.660 -24.957 1.00 59.78 81 ASP A C 1
ATOM 672 O O . ASP A 1 81 ? 1.098 -2.039 -25.960 1.00 59.78 81 ASP A O 1
ATOM 676 N N . GLN A 1 82 ? 2.723 -2.646 -24.525 1.00 52.66 82 GLN A N 1
ATOM 677 C CA . GLN A 1 82 ? 3.875 -2.054 -25.227 1.00 52.66 82 GLN A CA 1
ATOM 678 C C . GLN A 1 82 ? 4.812 -3.151 -25.723 1.00 52.66 82 GLN A C 1
ATOM 680 O O . GLN A 1 82 ? 5.379 -2.958 -26.820 1.00 52.66 82 GLN A O 1
#

Secondary structure (DSSP, 8-state):
--------TTTHHHHHHHHHHHHHHHS-PPP----GGG------S-SHHHH-TTSTT--TTHHHHHHHHHHHHHHHHHGGG-

Mean predicted aligned error: 5.2 Å

Organism: NCBI:txid2052148

Radius of gyration: 15.84 Å; Cα contacts (8 Å, |Δi|>4): 47; chains: 1; bounding box: 41×22×46 Å

InterPro domains:
  IPR036380 Isochorismatase-like superfamily [G3DSA:3.40.50.850] (9-82)
  IPR036380 Isochorismatase-like superfamily [SSF52499] (19-79)

Sequence (82 aa):
MTKDNYLTLKNIQLKTERFMKALKNLYHLPEMDFNPDASALLVIDMQKYFLSENSHAFLPASRAIIPQIKKLIRYFIKKKDQ

Foldseek 3Di:
DPLDLPAALVCPVVVVVVVVVVCVVVDVDDDDPDDLLPDDDDDPPPDCLQPPPPHPNDRNNVNNCVVVSVVVVVVNVVSVVD

pLDDT: mean 89.65, std 10.68, range [48.44, 97.44]